Protein AF-A0A0N8JWE8-F1 (afdb_monomer_lite)

pLDDT: mean 82.8, std 17.01, range [37.5, 97.94]

Secondary structure (DSSP, 8-state):
--EEEEEEEE--SSS-EEEEEEEEEEEEEE--TTS-S------EEETTSS---HHHHHHEEE-EEEEEEE-TT-EEEEEEEEEE-S-EEEEEEEEEEEEEEPPPTT------TT-SS-----EEEEEE-----PBP-SSHHHHHHT-B----TTS-EEPPPPPP--

Sequence (166 aa):
EPIIVEVVFRNPLKVSLVLTDLSLLWKFALKEFTLPHGSEASEIVSNEKDVQTSSQKDLITTEVISEFCMNPEETKVARLKLLPHQTGELHIRGVVYNLGAAPSPGDDGTKVEGSVFSDGMFVRGRQDLEIQGPRLNSTKEEKTSVRHGPDRRLDPIITPPMPLLE

InterPro domains:
  IPR024420 TRAPP III complex, Trs85 [PTHR12975] (1-166)
  IPR058541 TPPC8, first Ig-like domain [PF24545] (1-166)

Foldseek 3Di:
DKDKDKDKDWAQAQFKKKWAQKWWWKKWFADDPPDPDDPPDGPIDTPPPPDPDPVNCQAKDWDTDGIDMDHHRDIDMDITMIDGPGFTKMATWWIKTWMFTDDDPPPPDDDDPPDPPPPTPTDIDIDTDDDWADQDDPDPCSVVPRDTDDDCPRTDGGDDPDDDDD

Radius of gyration: 21.06 Å; chains: 1; bounding box: 58×40×54 Å

Organism: Scleropages formosus (NCBI:txid113540)

Structure (mmCIF, N/CA/C/O backbone):
data_AF-A0A0N8JWE8-F1
#
_entry.id   AF-A0A0N8JWE8-F1
#
loop_
_atom_site.group_PDB
_atom_site.id
_atom_site.type_symbol
_atom_site.label_atom_id
_atom_site.label_alt_id
_atom_site.label_comp_id
_atom_site.label_asym_id
_atom_site.label_entity_id
_atom_site.label_seq_id
_atom_site.pdbx_PDB_ins_code
_atom_site.Cartn_x
_atom_site.Cartn_y
_atom_site.Cartn_z
_atom_site.occupancy
_atom_site.B_iso_or_equiv
_atom_site.auth_seq_id
_atom_site.auth_comp_id
_atom_site.auth_asym_id
_atom_site.auth_atom_id
_atom_site.pdbx_PDB_model_num
ATOM 1 N N . GLU A 1 1 ? -1.454 -4.617 17.415 1.00 85.44 1 GLU A N 1
ATOM 2 C CA . GLU A 1 1 ? -0.427 -5.407 16.691 1.00 85.44 1 GLU A CA 1
ATOM 3 C C . GLU A 1 1 ? -0.033 -4.679 15.408 1.00 85.44 1 GLU A C 1
ATOM 5 O O . GLU A 1 1 ? -0.840 -3.882 14.935 1.00 85.44 1 GLU A O 1
ATOM 10 N N . PRO A 1 2 ? 1.179 -4.882 14.856 1.00 93.19 2 PRO A N 1
ATOM 11 C CA . PRO A 1 2 ? 1.549 -4.281 13.580 1.00 93.19 2 PRO A CA 1
ATOM 12 C C . PRO A 1 2 ? 0.845 -4.965 12.404 1.00 93.19 2 PRO A C 1
ATOM 14 O O . PRO A 1 2 ? 0.771 -6.189 12.336 1.00 93.19 2 PRO A O 1
ATOM 17 N N . ILE A 1 3 ? 0.406 -4.163 11.444 1.00 95.31 3 ILE A N 1
ATOM 18 C CA . ILE A 1 3 ? -0.181 -4.601 10.180 1.00 95.31 3 ILE A CA 1
ATOM 19 C C . ILE A 1 3 ? 0.880 -4.446 9.098 1.00 95.31 3 ILE A C 1
ATOM 21 O O . ILE A 1 3 ? 1.461 -3.372 8.947 1.00 95.31 3 ILE A O 1
ATOM 25 N N . ILE A 1 4 ? 1.139 -5.520 8.356 1.00 96.75 4 ILE A N 1
ATOM 26 C CA . ILE A 1 4 ? 2.123 -5.547 7.272 1.00 96.75 4 ILE A CA 1
ATOM 27 C C . ILE A 1 4 ? 1.371 -5.743 5.960 1.00 96.75 4 ILE A C 1
ATOM 29 O O . ILE A 1 4 ? 0.612 -6.699 5.814 1.00 96.75 4 ILE A O 1
ATOM 33 N N . VAL A 1 5 ? 1.603 -4.845 5.008 1.00 96.50 5 VAL A N 1
ATOM 34 C CA . VAL A 1 5 ? 1.054 -4.911 3.654 1.00 96.50 5 VAL A CA 1
ATOM 35 C C . VAL A 1 5 ? 2.200 -5.128 2.684 1.00 96.50 5 VAL A C 1
ATOM 37 O O . VAL A 1 5 ? 3.139 -4.333 2.621 1.00 96.50 5 VAL A O 1
ATOM 40 N N . GLU A 1 6 ? 2.122 -6.211 1.921 1.00 96.75 6 GLU A N 1
ATOM 41 C CA . GLU A 1 6 ? 3.081 -6.508 0.864 1.00 96.75 6 GLU A CA 1
ATOM 42 C C . GLU A 1 6 ? 2.515 -6.028 -0.468 1.00 96.75 6 GLU A C 1
ATOM 44 O O . GLU A 1 6 ? 1.454 -6.474 -0.905 1.00 96.75 6 GLU A O 1
ATOM 49 N N . VAL A 1 7 ? 3.217 -5.094 -1.104 1.00 96.44 7 VAL A N 1
ATOM 50 C CA . VAL A 1 7 ? 2.816 -4.504 -2.381 1.00 96.44 7 VAL A CA 1
ATOM 51 C C . VAL A 1 7 ? 3.851 -4.884 -3.428 1.00 96.44 7 VAL A C 1
ATOM 53 O O . VAL A 1 7 ? 5.049 -4.658 -3.253 1.00 96.44 7 VAL A O 1
ATOM 56 N N . VAL A 1 8 ? 3.388 -5.488 -4.520 1.00 96.88 8 VAL A N 1
ATOM 57 C CA . VAL A 1 8 ? 4.241 -5.866 -5.648 1.00 96.88 8 VAL A CA 1
ATOM 58 C C . VAL A 1 8 ? 4.337 -4.685 -6.604 1.00 96.88 8 VAL A C 1
ATOM 60 O O . VAL A 1 8 ? 3.342 -4.273 -7.196 1.00 96.88 8 VAL A O 1
ATOM 63 N N . PHE A 1 9 ? 5.544 -4.165 -6.777 1.00 96.69 9 PHE A N 1
ATOM 64 C CA . PHE A 1 9 ? 5.859 -3.121 -7.740 1.00 96.69 9 PHE A CA 1
ATOM 65 C C . PHE A 1 9 ? 6.499 -3.738 -8.976 1.00 96.69 9 PHE A C 1
ATOM 67 O O . PHE A 1 9 ? 7.324 -4.647 -8.881 1.00 96.69 9 PHE A O 1
ATOM 74 N N . ARG A 1 10 ? 6.133 -3.222 -10.147 1.00 96.81 10 ARG A N 1
ATOM 75 C CA . ARG A 1 10 ? 6.722 -3.614 -11.426 1.00 96.81 10 ARG A CA 1
ATOM 76 C C . ARG A 1 10 ? 7.232 -2.372 -12.131 1.00 96.81 10 ARG A C 1
ATOM 78 O O . ARG A 1 10 ? 6.443 -1.477 -12.417 1.00 96.81 10 ARG A O 1
ATOM 85 N N . ASN A 1 11 ? 8.517 -2.353 -12.460 1.00 96.06 11 ASN A N 1
ATOM 86 C CA . ASN A 1 11 ? 9.089 -1.371 -13.365 1.00 96.06 11 ASN A CA 1
ATOM 87 C C . ASN A 1 11 ? 8.928 -1.871 -14.810 1.00 96.06 11 ASN A C 1
ATOM 89 O O . ASN A 1 11 ? 9.570 -2.847 -15.179 1.00 96.06 11 ASN A O 1
ATOM 93 N N . PRO A 1 12 ? 8.078 -1.263 -15.653 1.00 95.94 12 PRO A N 1
ATOM 94 C CA . PRO A 1 12 ? 7.943 -1.669 -17.051 1.00 95.94 12 PRO A CA 1
ATOM 95 C C . PRO A 1 12 ? 9.010 -1.048 -17.970 1.00 95.94 12 PRO A C 1
ATOM 97 O O . PRO A 1 12 ? 9.012 -1.334 -19.166 1.00 95.94 12 PRO A O 1
ATOM 100 N N . LEU A 1 13 ? 9.862 -0.156 -17.455 1.00 94.25 13 LEU A N 1
ATOM 101 C CA . LEU A 1 13 ? 10.792 0.639 -18.250 1.00 94.25 13 LEU A CA 1
ATOM 102 C C . LEU A 1 13 ? 12.162 -0.035 -18.376 1.00 94.25 13 LEU A C 1
ATOM 104 O O . LEU A 1 13 ? 12.553 -0.872 -17.565 1.00 94.25 13 LEU A O 1
ATOM 108 N N . LYS A 1 14 ? 12.918 0.395 -19.392 1.00 92.75 14 LYS A N 1
ATOM 109 C CA . LYS A 1 14 ? 14.306 -0.030 -19.650 1.00 92.75 14 LYS A CA 1
ATOM 110 C C . LYS A 1 14 ? 15.350 0.722 -18.811 1.00 92.75 14 LYS A C 1
ATOM 112 O O . LYS A 1 14 ? 16.544 0.526 -19.007 1.00 92.75 14 LYS A O 1
ATOM 117 N N . VAL A 1 15 ? 14.911 1.580 -17.895 1.00 91.81 15 VAL A N 1
ATOM 118 C CA . VAL A 1 15 ? 15.767 2.372 -17.004 1.00 91.81 15 VAL A CA 1
ATOM 119 C C . VAL A 1 15 ? 15.446 2.046 -15.551 1.00 91.81 15 VAL A C 1
ATOM 121 O O . VAL A 1 15 ? 14.315 1.667 -15.238 1.00 91.81 15 VAL A O 1
ATOM 124 N N . SER A 1 16 ? 16.436 2.187 -14.672 1.00 92.75 16 SER A N 1
ATOM 125 C CA . SER A 1 16 ? 16.244 2.019 -13.234 1.00 92.75 16 SER A CA 1
ATOM 126 C C . SER A 1 16 ? 15.409 3.164 -12.661 1.00 92.75 16 SER A C 1
ATOM 128 O O . SER A 1 16 ? 15.607 4.331 -13.005 1.00 92.75 16 SER A O 1
ATOM 130 N N . LEU A 1 17 ? 14.488 2.825 -11.766 1.00 94.25 17 LEU A N 1
ATOM 131 C CA . LEU A 1 17 ? 13.619 3.764 -11.067 1.00 94.25 17 LEU A CA 1
ATOM 132 C C . LEU A 1 17 ? 13.911 3.730 -9.572 1.00 94.25 17 LEU A C 1
ATOM 134 O O . LEU A 1 17 ? 14.251 2.685 -9.017 1.00 94.25 17 LEU A O 1
ATOM 138 N N . VAL A 1 18 ? 13.723 4.868 -8.919 1.00 94.88 18 VAL A N 1
ATOM 139 C CA . VAL A 1 18 ? 13.788 4.994 -7.466 1.00 94.88 18 VAL A CA 1
ATOM 140 C C . VAL A 1 18 ? 12.480 5.589 -6.960 1.00 94.88 18 VAL A C 1
ATOM 142 O O . VAL A 1 18 ? 11.981 6.569 -7.511 1.00 94.88 18 VAL A O 1
ATOM 145 N N . LEU A 1 19 ? 11.902 4.963 -5.936 1.00 95.38 19 LEU A N 1
ATOM 146 C CA . LEU A 1 19 ? 10.784 5.519 -5.179 1.00 95.38 19 LEU A CA 1
ATOM 147 C C . LEU A 1 19 ? 11.316 5.989 -3.826 1.00 95.38 19 LEU A C 1
ATOM 149 O O . LEU A 1 19 ? 11.840 5.172 -3.071 1.00 95.38 19 LEU A O 1
ATOM 153 N N . THR A 1 20 ? 11.190 7.272 -3.514 1.00 94.94 20 THR A N 1
ATOM 154 C CA . THR A 1 20 ? 11.511 7.818 -2.190 1.00 94.94 20 THR A CA 1
ATOM 155 C C . THR A 1 20 ? 10.240 8.143 -1.413 1.00 94.94 20 THR A C 1
ATOM 157 O O . THR A 1 20 ? 9.154 8.238 -1.991 1.00 94.94 20 THR A O 1
ATOM 160 N N . ASP A 1 21 ? 10.356 8.240 -0.088 1.00 94.50 21 ASP A N 1
ATOM 161 C CA . ASP A 1 21 ? 9.236 8.494 0.833 1.00 94.50 21 ASP A CA 1
ATOM 162 C C . ASP A 1 21 ? 8.030 7.555 0.627 1.00 94.50 21 ASP A C 1
ATOM 164 O O . ASP A 1 21 ? 6.864 7.943 0.762 1.00 94.50 21 ASP A O 1
ATOM 168 N N . LEU A 1 22 ? 8.308 6.294 0.282 1.00 96.50 22 LEU A N 1
ATOM 169 C CA . LEU A 1 22 ? 7.283 5.304 -0.017 1.00 96.50 22 LEU A CA 1
ATOM 170 C C . LEU A 1 22 ? 6.555 4.900 1.271 1.00 96.50 22 LEU A C 1
ATOM 172 O O . LEU A 1 22 ? 7.157 4.359 2.199 1.00 96.50 22 LEU A O 1
ATOM 176 N N . SER A 1 23 ? 5.245 5.127 1.317 1.00 96.50 23 SER A N 1
ATOM 177 C CA . SER A 1 23 ? 4.410 4.814 2.482 1.00 96.50 23 SER A CA 1
ATOM 178 C C . SER A 1 23 ? 2.974 4.460 2.091 1.00 96.50 23 SER A C 1
ATOM 180 O O . SER A 1 23 ? 2.531 4.709 0.967 1.00 96.50 23 SER A O 1
ATOM 182 N N . LEU A 1 24 ? 2.237 3.837 3.016 1.00 96.94 24 LEU A N 1
ATOM 183 C CA . LEU A 1 24 ? 0.824 3.499 2.817 1.00 96.94 24 LEU A CA 1
ATOM 184 C C . LEU A 1 24 ? -0.067 4.724 3.014 1.00 96.94 24 LEU A C 1
ATOM 186 O O . LEU A 1 24 ? 0.091 5.470 3.978 1.00 96.94 24 LEU A O 1
ATOM 190 N N . LEU A 1 25 ? -1.070 4.863 2.155 1.00 95.62 25 LEU A N 1
ATOM 191 C CA . LEU A 1 25 ? -2.195 5.771 2.342 1.00 95.62 25 LEU A CA 1
ATOM 192 C C . LEU A 1 25 ? -3.305 5.065 3.107 1.00 95.62 25 LEU A C 1
ATOM 194 O O . LEU A 1 25 ? -3.704 3.954 2.748 1.00 95.62 25 LEU A O 1
ATOM 198 N N . TRP A 1 26 ? -3.845 5.722 4.126 1.00 95.31 26 TRP A N 1
ATOM 199 C CA . TRP A 1 26 ? -4.893 5.161 4.963 1.00 95.31 26 TRP A CA 1
ATOM 200 C C . TRP A 1 26 ? -5.898 6.204 5.455 1.00 95.31 26 TRP A C 1
ATOM 202 O O . TRP A 1 26 ? -5.654 7.413 5.471 1.00 95.31 26 TRP A O 1
ATOM 212 N N . LYS A 1 27 ? -7.063 5.698 5.863 1.00 94.06 27 LYS A N 1
ATOM 213 C CA . LYS A 1 27 ? -8.098 6.417 6.610 1.00 94.06 27 LYS A CA 1
ATOM 214 C C . LYS A 1 27 ? 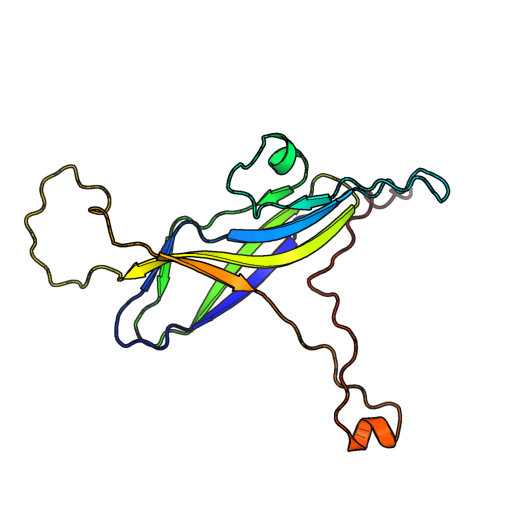-8.436 5.619 7.858 1.00 94.06 27 LYS A C 1
ATOM 216 O O . LYS A 1 27 ? -8.504 4.398 7.790 1.00 94.06 27 LYS A O 1
ATOM 221 N N . PHE A 1 28 ? -8.649 6.294 8.969 1.00 92.75 28 PHE A N 1
ATOM 222 C CA . PHE A 1 28 ? -8.937 5.679 10.250 1.00 92.75 28 PHE A CA 1
ATOM 223 C C . PHE A 1 28 ? -10.156 6.345 10.867 1.00 92.75 28 PHE A C 1
ATOM 225 O O . PHE A 1 28 ? -10.195 7.568 10.982 1.00 92.75 28 PHE A O 1
ATOM 232 N N . ALA A 1 29 ? -11.147 5.541 11.232 1.00 91.69 29 ALA A N 1
ATOM 233 C CA . ALA A 1 29 ? -12.330 5.984 11.950 1.00 91.69 29 ALA A CA 1
ATOM 234 C C . ALA A 1 29 ? -12.247 5.471 13.387 1.00 91.69 29 ALA A C 1
ATOM 236 O O . ALA A 1 29 ? -12.240 4.259 13.618 1.00 91.69 29 ALA A O 1
ATOM 237 N N . LEU A 1 30 ? -12.176 6.388 14.354 1.00 88.06 30 LEU A N 1
ATOM 238 C CA . LEU A 1 30 ? -12.122 6.012 15.763 1.00 88.06 30 LEU A CA 1
ATOM 239 C C . LEU A 1 30 ? -13.421 5.295 16.159 1.00 88.06 30 LEU A C 1
ATOM 241 O O . LEU A 1 30 ? -14.518 5.789 15.881 1.00 88.06 30 LEU A O 1
ATOM 245 N N . LYS A 1 31 ? -13.303 4.139 16.815 1.00 82.31 31 LYS A N 1
ATOM 246 C CA . LYS A 1 31 ? -14.456 3.378 17.306 1.00 82.31 31 LYS A CA 1
ATOM 247 C C . LYS A 1 31 ? -14.223 3.001 18.755 1.00 82.31 31 LYS A C 1
ATOM 249 O O . LYS A 1 31 ? -13.334 2.208 19.072 1.00 82.31 31 LYS A O 1
ATOM 254 N N . GLU A 1 32 ? -15.033 3.584 19.629 1.00 70.38 32 GLU A N 1
ATOM 255 C CA . GLU A 1 32 ? -15.028 3.246 21.043 1.00 70.38 32 GLU A CA 1
ATOM 256 C C . GLU A 1 32 ? -15.976 2.065 21.271 1.00 70.38 32 GLU A C 1
ATOM 258 O O . GLU A 1 32 ? -17.191 2.175 21.120 1.00 70.38 32 GLU A O 1
ATOM 263 N N . PHE A 1 33 ? -15.415 0.901 21.596 1.00 67.81 33 PHE A N 1
ATOM 264 C CA . PHE A 1 33 ? -16.186 -0.331 21.811 1.00 67.81 33 PHE A CA 1
ATOM 265 C C . PHE A 1 33 ? -16.905 -0.368 23.176 1.00 67.81 33 PHE A C 1
ATOM 267 O O . PHE A 1 33 ? -17.568 -1.352 23.495 1.00 67.81 33 PHE A O 1
ATOM 274 N N . THR A 1 34 ? -16.768 0.685 23.986 1.00 63.78 34 THR A N 1
ATOM 275 C CA . THR A 1 34 ? -17.277 0.801 25.363 1.00 63.78 34 THR A CA 1
ATOM 276 C C . THR A 1 34 ? -18.664 1.443 25.452 1.00 63.78 34 THR A C 1
ATOM 278 O O . THR A 1 34 ? -19.362 1.209 26.439 1.00 63.78 34 THR A O 1
ATOM 281 N N . LEU A 1 35 ? -19.101 2.224 24.453 1.00 57.91 35 LEU A N 1
ATOM 282 C CA . LEU A 1 35 ? -20.394 2.910 24.505 1.00 57.91 35 LEU A CA 1
ATOM 283 C C . LEU A 1 35 ? -21.531 2.090 23.866 1.00 57.91 35 LEU A C 1
ATOM 285 O O . LEU A 1 35 ? -21.411 1.628 22.726 1.00 57.91 35 LEU A O 1
ATOM 289 N N . PRO A 1 36 ? -22.682 1.946 24.551 1.00 52.22 36 PRO A N 1
ATOM 290 C CA . PRO A 1 36 ? -23.863 1.326 23.973 1.00 52.22 36 PRO A CA 1
ATOM 291 C C . PRO A 1 36 ? -24.451 2.237 22.885 1.00 52.22 36 PRO A C 1
ATOM 293 O O . PRO A 1 36 ? -25.061 3.252 23.184 1.00 52.22 36 PRO A O 1
ATOM 296 N N . HIS A 1 37 ? -24.228 1.854 21.625 1.00 52.69 37 HIS A N 1
ATOM 297 C CA . HIS A 1 37 ? -25.007 2.185 20.421 1.00 52.69 37 HIS A CA 1
ATOM 298 C C . HIS A 1 37 ? -25.537 3.632 20.334 1.00 52.69 37 HIS A C 1
ATOM 300 O O . HIS A 1 37 ? -26.622 3.931 20.826 1.00 52.69 37 HIS A O 1
ATOM 306 N N . GLY A 1 38 ? -24.835 4.490 19.579 1.00 49.69 38 GLY A N 1
ATOM 307 C CA . GLY A 1 38 ? -25.470 5.669 18.968 1.00 49.69 38 GLY A CA 1
ATOM 308 C C . GLY A 1 38 ? -24.806 7.035 19.155 1.00 49.69 38 GLY A C 1
ATOM 309 O O . GLY A 1 38 ? -25.489 8.036 18.962 1.00 49.69 38 GLY A O 1
ATOM 310 N N . SER A 1 39 ? -23.516 7.126 19.493 1.00 48.91 39 SER A N 1
ATOM 311 C CA . SER A 1 39 ? -22.800 8.411 19.402 1.00 48.91 39 SER A CA 1
ATOM 312 C C . SER A 1 39 ? -22.168 8.566 18.015 1.00 48.91 39 SER A C 1
ATOM 314 O O . SER A 1 39 ? -21.051 8.122 17.755 1.00 48.91 39 SER A O 1
ATOM 316 N N . GLU A 1 40 ? -22.948 9.146 17.107 1.00 54.03 40 GLU A N 1
ATOM 317 C CA . GLU A 1 40 ? -22.601 9.504 15.729 1.00 54.03 40 GLU A CA 1
ATOM 318 C C . GLU A 1 40 ? -21.615 10.687 15.696 1.00 54.03 40 GLU A C 1
ATOM 320 O O . GLU A 1 40 ? -22.014 11.835 15.521 1.00 54.03 40 GLU A O 1
ATOM 325 N N . ALA A 1 41 ? -20.325 10.409 15.888 1.00 50.91 41 ALA A N 1
ATOM 326 C CA . ALA A 1 41 ? -19.215 11.230 15.391 1.00 50.91 41 ALA A CA 1
ATOM 327 C C . ALA A 1 41 ? -17.893 10.464 15.555 1.00 50.91 41 ALA A C 1
ATOM 329 O O . ALA A 1 41 ? -17.056 10.811 16.388 1.00 50.91 41 ALA A O 1
ATOM 330 N N . SER A 1 42 ? -17.687 9.399 14.775 1.00 61.75 42 SER A N 1
ATOM 331 C CA . SER A 1 42 ? -16.335 8.853 14.622 1.00 61.75 42 SER A CA 1
ATOM 332 C C . SER A 1 42 ? -15.475 9.910 13.936 1.00 61.75 42 SER A C 1
ATOM 334 O O . SER A 1 42 ? -15.732 10.275 12.789 1.00 61.75 42 SER A O 1
ATOM 336 N N . GLU A 1 43 ? -14.466 10.423 14.635 1.00 76.12 43 GLU A N 1
ATOM 337 C CA . GLU A 1 43 ? -13.461 11.279 14.017 1.00 76.12 43 GLU A CA 1
ATOM 338 C C . GLU A 1 43 ? -12.738 10.462 12.936 1.00 76.12 43 GLU A C 1
ATOM 340 O O . GLU A 1 43 ? -12.126 9.428 13.222 1.00 76.12 43 GLU A O 1
ATOM 345 N N . ILE A 1 44 ? -12.875 10.893 11.678 1.00 83.94 44 ILE A N 1
ATOM 346 C CA . ILE A 1 44 ? -12.213 10.263 10.536 1.00 83.94 44 ILE A CA 1
ATOM 347 C C . ILE A 1 44 ? -10.927 11.027 10.259 1.00 83.94 44 ILE A C 1
ATOM 349 O O . ILE A 1 44 ? -10.948 12.186 9.840 1.00 83.94 44 ILE A O 1
ATOM 353 N N . VAL A 1 45 ? -9.807 10.340 10.437 1.00 89.44 45 VAL A N 1
ATOM 354 C CA . VAL A 1 45 ? -8.467 10.875 10.218 1.00 89.44 45 VAL A CA 1
ATOM 355 C C . VAL A 1 45 ? -7.826 10.169 9.030 1.00 89.44 45 VAL A C 1
ATOM 357 O O . VAL A 1 45 ? -7.958 8.959 8.867 1.00 89.44 45 VAL A O 1
ATOM 360 N N . SER A 1 46 ? -7.132 10.912 8.172 1.00 89.69 46 SER A N 1
ATOM 361 C CA . SER A 1 46 ? -6.418 10.363 7.017 1.00 89.69 46 SER A CA 1
ATOM 362 C C . SER A 1 46 ? -5.031 10.974 6.888 1.00 89.69 46 SER A C 1
ATOM 364 O O . SER A 1 46 ? -4.849 12.164 7.139 1.00 89.69 46 SER A O 1
ATOM 366 N N . ASN A 1 47 ? -4.058 10.181 6.442 1.00 90.19 47 ASN A N 1
ATOM 367 C CA . ASN A 1 47 ? -2.687 10.652 6.213 1.00 90.19 47 ASN A CA 1
ATOM 368 C C . ASN A 1 47 ? -2.469 11.243 4.804 1.00 90.19 47 ASN A C 1
ATOM 370 O O . ASN A 1 47 ? -1.334 11.407 4.368 1.00 90.19 47 ASN A O 1
ATOM 374 N N . GLU A 1 48 ? -3.551 11.544 4.077 1.00 80.69 48 GLU A N 1
ATOM 375 C CA . GLU A 1 48 ? -3.501 12.050 2.697 1.00 80.69 48 GLU A CA 1
ATOM 376 C C . GLU A 1 48 ? -3.249 13.564 2.615 1.00 80.69 48 GLU A C 1
ATOM 378 O O . GLU A 1 48 ? -2.793 14.063 1.590 1.00 80.69 48 GLU A O 1
ATOM 383 N N . LYS A 1 49 ? -3.558 14.309 3.683 1.00 68.69 49 LYS A N 1
ATOM 384 C CA . LY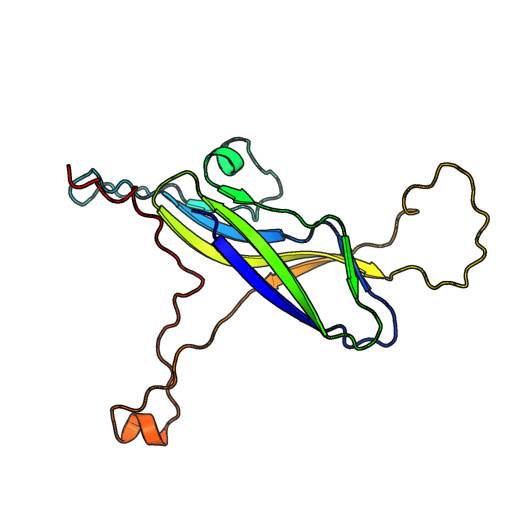S A 1 49 ? -3.331 15.755 3.740 1.00 68.69 49 LYS A CA 1
ATOM 385 C C . LYS A 1 49 ? -1.876 15.995 4.142 1.00 68.69 49 LYS A C 1
ATOM 387 O O . LYS A 1 49 ? -1.448 15.476 5.165 1.00 68.69 49 LYS A O 1
ATOM 392 N N . ASP A 1 50 ? -1.153 16.813 3.371 1.00 53.41 50 ASP A N 1
ATOM 393 C CA . ASP A 1 50 ? 0.288 17.132 3.513 1.00 53.41 50 ASP A CA 1
ATOM 394 C C . ASP A 1 50 ? 0.736 17.647 4.897 1.00 53.41 50 ASP A C 1
ATOM 396 O O . ASP A 1 50 ? 1.923 17.834 5.150 1.00 53.41 50 ASP A O 1
ATOM 400 N N . VAL A 1 51 ? -0.197 17.848 5.825 1.00 54.22 51 VAL A N 1
ATOM 401 C CA . VAL A 1 51 ? 0.086 18.167 7.218 1.00 54.22 51 VAL A CA 1
ATOM 402 C C . VAL A 1 51 ? -0.176 16.914 8.047 1.00 54.22 51 VAL A C 1
ATOM 404 O O . VAL A 1 51 ? -1.292 16.700 8.521 1.00 54.22 51 VAL A O 1
ATOM 407 N N . GLN A 1 52 ? 0.860 16.092 8.243 1.00 54.44 52 GLN A N 1
ATOM 408 C CA . GLN A 1 52 ? 0.859 15.135 9.350 1.00 54.44 52 GLN A CA 1
ATOM 409 C C . GLN A 1 52 ? 0.781 15.939 10.650 1.00 54.44 52 GLN A C 1
ATOM 411 O O . GLN A 1 52 ? 1.785 16.456 11.140 1.00 54.44 52 GLN A O 1
ATOM 416 N N . THR A 1 53 ? -0.420 16.095 11.200 1.00 58.53 53 THR A N 1
ATOM 417 C CA . THR A 1 53 ? -0.581 16.645 12.544 1.00 58.53 53 THR A CA 1
ATOM 418 C C . THR A 1 53 ? -0.031 15.633 13.549 1.00 58.53 53 THR A C 1
ATOM 420 O O . THR A 1 53 ? -0.075 14.423 13.311 1.00 58.53 53 THR A O 1
ATOM 423 N N . SER A 1 54 ? 0.498 16.104 14.681 1.00 62.62 54 SER A N 1
ATOM 424 C CA . SER A 1 54 ? 0.946 15.232 15.782 1.00 62.62 54 SER A CA 1
ATOM 425 C C . SER A 1 54 ? -0.116 14.188 16.146 1.00 62.62 54 SER A C 1
ATOM 427 O O . SER A 1 54 ? 0.208 13.017 16.320 1.00 62.62 54 SER A O 1
ATOM 429 N N . SER A 1 55 ? -1.389 14.588 16.090 1.00 66.62 55 SER A N 1
ATOM 430 C CA . SER A 1 55 ? -2.560 13.744 16.327 1.00 66.62 55 SER A CA 1
ATOM 431 C C . SER A 1 55 ? -2.629 12.491 15.442 1.00 66.62 55 SER A C 1
ATOM 433 O O . SER A 1 55 ? -3.157 11.481 15.883 1.00 66.62 55 SER A O 1
ATOM 435 N N . GLN A 1 56 ? -2.095 12.497 14.213 1.00 75.88 56 GLN A N 1
ATOM 436 C CA . GLN A 1 56 ? -2.109 11.302 13.350 1.00 75.88 56 GLN A CA 1
ATOM 437 C C . GLN A 1 56 ? -1.141 10.223 13.831 1.00 75.88 56 GLN A C 1
ATOM 439 O O . GLN A 1 56 ? -1.467 9.038 13.774 1.00 75.88 56 GLN A O 1
ATOM 444 N N . LYS A 1 57 ? 0.041 10.635 14.307 1.00 75.50 57 LYS A N 1
ATOM 445 C CA . LYS A 1 57 ? 1.070 9.718 14.818 1.00 75.50 57 LYS A CA 1
ATOM 446 C C . LYS A 1 57 ? 0.614 9.049 16.110 1.00 75.50 57 LYS A C 1
ATOM 448 O O . LYS A 1 57 ? 0.918 7.877 16.318 1.00 75.50 57 LYS A O 1
ATOM 453 N N . ASP A 1 58 ? -0.173 9.761 16.913 1.00 84.31 58 ASP A N 1
ATOM 454 C CA . ASP A 1 58 ? -0.787 9.213 18.122 1.00 84.31 58 ASP A CA 1
ATOM 455 C C . ASP A 1 58 ? -1.790 8.095 17.784 1.00 84.31 58 ASP A C 1
ATOM 457 O O . ASP A 1 58 ? -1.869 7.099 18.498 1.00 84.31 58 ASP A O 1
ATOM 461 N N . LEU A 1 59 ? -2.497 8.188 16.650 1.00 89.31 59 LEU A N 1
ATOM 462 C CA . LEU A 1 59 ? -3.455 7.166 16.213 1.00 89.31 59 LEU A CA 1
ATOM 463 C C . LEU A 1 59 ? -2.774 5.967 15.546 1.00 89.31 59 LEU A C 1
ATOM 465 O O . LEU A 1 59 ? -3.042 4.821 15.915 1.00 89.31 59 LEU A O 1
ATOM 469 N N . ILE A 1 60 ? -1.923 6.218 14.546 1.00 91.69 60 ILE A N 1
ATOM 470 C CA . ILE A 1 60 ? -1.261 5.187 13.740 1.00 91.69 60 ILE A CA 1
ATOM 471 C C . ILE A 1 60 ? 0.163 5.632 13.399 1.00 91.69 60 ILE A C 1
ATOM 473 O O . ILE A 1 60 ? 0.376 6.614 12.684 1.00 91.69 60 ILE A O 1
ATOM 477 N N . THR A 1 61 ? 1.154 4.839 13.804 1.00 94.12 61 THR A N 1
ATOM 478 C CA . THR A 1 61 ? 2.513 4.975 13.265 1.00 94.12 61 THR A CA 1
ATOM 479 C C . THR A 1 61 ? 2.560 4.375 11.861 1.00 94.12 61 THR A C 1
ATOM 481 O O . THR A 1 61 ? 2.223 3.206 11.666 1.00 94.12 61 THR A O 1
ATOM 484 N N . THR A 1 62 ? 3.005 5.164 10.883 1.00 94.75 62 THR A N 1
ATOM 485 C CA . THR A 1 62 ? 3.200 4.728 9.490 1.00 94.75 62 THR A CA 1
ATOM 486 C C . THR A 1 62 ? 4.686 4.590 9.199 1.00 94.75 62 THR A C 1
ATOM 488 O O . THR A 1 62 ? 5.438 5.541 9.405 1.00 94.75 62 THR A O 1
ATOM 491 N N . GLU A 1 63 ? 5.114 3.424 8.720 1.00 94.81 63 GLU A N 1
ATOM 492 C CA . GLU A 1 63 ? 6.479 3.236 8.232 1.00 94.81 63 GLU A CA 1
ATOM 493 C C . GLU A 1 63 ? 6.654 3.912 6.866 1.00 94.81 63 GLU A C 1
ATOM 495 O O . GLU A 1 63 ? 5.804 3.784 5.980 1.00 94.81 63 GLU A O 1
ATOM 500 N N . VAL A 1 64 ? 7.769 4.628 6.710 1.00 95.56 64 VAL A N 1
ATOM 501 C CA . VAL A 1 64 ? 8.172 5.270 5.458 1.00 95.56 64 VAL A CA 1
ATOM 502 C C . VAL A 1 64 ? 9.481 4.636 5.009 1.00 95.56 64 VAL A C 1
ATOM 504 O O . VAL A 1 64 ? 10.479 4.693 5.727 1.00 95.56 64 VAL A O 1
ATOM 507 N N . ILE A 1 65 ? 9.481 4.035 3.821 1.00 96.19 65 ILE A N 1
ATOM 508 C CA . ILE A 1 65 ? 10.696 3.540 3.177 1.00 96.19 65 ILE A CA 1
ATOM 509 C C . ILE A 1 65 ? 11.346 4.723 2.460 1.00 96.19 65 ILE A C 1
ATOM 511 O O . ILE A 1 65 ? 10.795 5.248 1.492 1.00 96.19 65 ILE A O 1
ATOM 515 N N . SER A 1 66 ? 12.520 5.143 2.937 1.00 94.12 66 SER A N 1
ATOM 516 C CA . SER A 1 66 ? 13.224 6.314 2.398 1.00 94.12 66 SER A CA 1
ATOM 517 C C . SER A 1 66 ? 13.641 6.140 0.941 1.00 94.12 66 SER A C 1
ATOM 519 O O . SER A 1 66 ? 13.552 7.092 0.175 1.00 94.12 66 SER A O 1
ATOM 521 N N . GLU A 1 67 ? 14.073 4.937 0.556 1.00 93.62 67 GLU A N 1
ATOM 522 C CA . GLU A 1 67 ? 14.516 4.636 -0.804 1.00 93.62 67 GLU A CA 1
ATOM 523 C C . GLU A 1 67 ? 14.143 3.201 -1.201 1.00 93.62 67 GLU A C 1
ATOM 525 O O . GLU A 1 67 ? 14.456 2.233 -0.504 1.00 93.62 67 GLU A O 1
ATOM 530 N N . PHE A 1 68 ? 13.478 3.058 -2.345 1.00 95.44 68 PHE A N 1
ATOM 531 C CA . PHE A 1 68 ? 13.098 1.786 -2.945 1.00 95.44 68 PHE A CA 1
ATOM 532 C C . PHE A 1 68 ? 13.493 1.766 -4.426 1.00 95.44 68 PHE A C 1
ATOM 534 O O . PHE A 1 68 ? 12.779 2.261 -5.300 1.00 95.44 68 PHE A O 1
ATOM 541 N N . CYS A 1 69 ? 14.661 1.185 -4.703 1.00 94.50 69 CYS A N 1
ATOM 542 C CA . CYS A 1 69 ? 15.219 1.067 -6.050 1.00 94.50 69 CYS A CA 1
ATOM 543 C C . CYS A 1 69 ? 14.683 -0.165 -6.792 1.00 94.50 69 CYS A C 1
ATOM 545 O O . CYS A 1 69 ? 14.633 -1.268 -6.229 1.00 94.50 69 CYS A O 1
ATOM 547 N N . MET A 1 70 ? 14.345 0.031 -8.067 1.00 95.50 70 MET A N 1
ATOM 548 C CA . MET A 1 70 ? 13.913 -0.988 -9.022 1.00 95.50 70 MET A CA 1
ATOM 549 C C . MET A 1 70 ? 14.769 -0.916 -10.288 1.00 95.50 70 MET A C 1
ATOM 551 O O . MET A 1 70 ? 14.859 0.125 -10.938 1.00 95.50 70 MET A O 1
ATOM 555 N N . ASN A 1 71 ? 15.359 -2.038 -10.669 1.00 94.88 71 ASN A N 1
ATOM 556 C CA . ASN A 1 71 ? 16.098 -2.204 -11.912 1.00 94.88 71 ASN A CA 1
ATOM 557 C C . ASN A 1 71 ? 15.154 -2.185 -13.130 1.00 94.88 71 ASN A C 1
ATOM 559 O O . ASN A 1 71 ? 13.929 -2.279 -12.968 1.00 94.88 71 ASN A O 1
ATOM 563 N N . PRO A 1 72 ? 15.694 -2.067 -14.357 1.00 95.25 72 PRO A N 1
ATOM 564 C CA . PRO A 1 72 ? 14.906 -2.177 -15.575 1.00 95.25 72 PRO A CA 1
ATOM 565 C C . PRO A 1 72 ? 14.132 -3.493 -15.608 1.00 95.25 72 PRO A C 1
ATOM 567 O O . PRO A 1 72 ? 14.699 -4.548 -15.333 1.00 95.25 72 PRO A O 1
ATOM 570 N N . GLU A 1 73 ? 12.846 -3.430 -15.950 1.00 95.88 73 GLU A N 1
ATOM 571 C CA . GLU A 1 73 ? 11.975 -4.610 -16.087 1.00 95.88 73 GLU A CA 1
ATOM 572 C C . GLU A 1 73 ? 11.847 -5.481 -14.818 1.00 95.88 73 GLU A C 1
ATOM 574 O O . GLU A 1 73 ? 11.373 -6.618 -14.880 1.00 95.88 73 GLU A O 1
ATOM 579 N N . GLU A 1 74 ? 12.231 -4.954 -13.651 1.00 96.75 74 GLU A N 1
ATOM 580 C CA . GLU A 1 74 ? 12.176 -5.677 -12.383 1.00 96.75 74 GLU A CA 1
ATOM 581 C C . GLU A 1 74 ? 10.757 -5.705 -11.804 1.00 96.75 74 GLU A C 1
ATOM 583 O O . GLU A 1 74 ? 10.002 -4.730 -11.858 1.00 96.75 74 GLU A O 1
ATOM 588 N N . THR A 1 75 ? 10.407 -6.837 -11.193 1.00 97.88 75 THR A N 1
ATOM 589 C CA . THR A 1 75 ? 9.261 -6.949 -10.288 1.00 97.88 75 THR A CA 1
ATOM 590 C C . THR A 1 75 ? 9.778 -7.194 -8.878 1.00 97.88 75 THR A C 1
ATOM 592 O O . THR A 1 75 ? 10.489 -8.169 -8.643 1.00 97.88 75 THR A O 1
ATOM 595 N N . LYS A 1 76 ? 9.425 -6.311 -7.945 1.00 96.88 76 LYS A N 1
ATOM 596 C CA . LYS A 1 76 ? 9.962 -6.291 -6.584 1.00 96.88 76 LYS A CA 1
ATOM 597 C C . LYS A 1 76 ? 8.855 -6.042 -5.571 1.00 96.88 76 LYS A C 1
ATOM 599 O O . LYS A 1 76 ? 7.947 -5.253 -5.810 1.00 96.88 76 LYS A O 1
ATOM 604 N N . VAL A 1 77 ? 8.933 -6.710 -4.425 1.00 97.94 77 VAL A N 1
ATOM 605 C CA . VAL A 1 77 ? 7.953 -6.557 -3.342 1.00 97.94 77 VAL A CA 1
ATOM 606 C C . VAL A 1 77 ? 8.456 -5.531 -2.331 1.00 97.94 77 VAL A C 1
ATOM 608 O O . VAL A 1 77 ? 9.592 -5.632 -1.867 1.00 97.94 77 VAL A O 1
ATOM 611 N N . ALA A 1 78 ? 7.608 -4.572 -1.962 1.00 97.44 78 ALA A N 1
ATOM 612 C CA . ALA A 1 78 ? 7.815 -3.716 -0.799 1.00 97.44 78 ALA A CA 1
ATOM 613 C C . ALA A 1 78 ? 6.931 -4.197 0.356 1.00 97.44 78 ALA A C 1
ATOM 615 O O . ALA A 1 78 ? 5.764 -4.537 0.151 1.00 97.44 78 ALA A O 1
ATOM 616 N N . ARG A 1 79 ? 7.477 -4.207 1.573 1.00 97.62 79 ARG A N 1
ATOM 617 C CA . ARG A 1 79 ? 6.744 -4.555 2.795 1.00 97.62 79 ARG A CA 1
ATOM 618 C C . ARG A 1 79 ? 6.555 -3.277 3.597 1.00 97.62 79 ARG A C 1
ATOM 620 O O . ARG A 1 79 ? 7.525 -2.746 4.119 1.00 97.62 79 ARG A O 1
ATOM 627 N N . LEU A 1 80 ? 5.328 -2.775 3.646 1.00 97.31 80 LEU A N 1
ATOM 628 C CA . LEU A 1 80 ? 4.983 -1.530 4.325 1.00 97.31 80 LEU A CA 1
ATOM 629 C C . LEU A 1 80 ? 4.227 -1.844 5.611 1.00 97.31 80 LEU A C 1
ATOM 631 O O . LEU A 1 80 ? 3.384 -2.743 5.636 1.00 97.31 80 LEU A O 1
ATOM 635 N N . LYS A 1 81 ? 4.518 -1.105 6.680 1.00 96.75 81 LYS A N 1
ATOM 636 C CA . LYS A 1 81 ? 3.987 -1.390 8.013 1.00 96.75 81 LYS A CA 1
ATOM 637 C C . LYS A 1 81 ? 3.161 -0.233 8.552 1.00 96.75 81 LYS A C 1
ATOM 639 O O . LYS A 1 81 ? 3.558 0.929 8.473 1.00 96.75 81 LYS A O 1
ATOM 644 N N . LEU A 1 82 ? 2.039 -0.579 9.169 1.00 96.25 82 LEU A N 1
ATOM 645 C CA . LEU A 1 82 ? 1.240 0.308 10.005 1.00 96.25 82 LEU A CA 1
ATOM 646 C C . LEU A 1 82 ? 1.210 -0.254 11.422 1.00 96.25 82 LEU A C 1
ATOM 648 O O . LEU A 1 82 ? 1.079 -1.461 11.617 1.00 96.25 82 LEU A O 1
ATOM 652 N N . LEU A 1 83 ? 1.305 0.613 12.421 1.00 95.56 83 LEU A N 1
ATOM 653 C CA . LEU A 1 83 ? 1.086 0.252 13.816 1.00 95.56 83 LEU A CA 1
ATOM 654 C C . LEU A 1 83 ? -0.033 1.133 14.379 1.00 95.56 83 LEU A C 1
ATOM 656 O O . LEU A 1 83 ? 0.228 2.275 14.756 1.00 95.56 83 LEU A O 1
ATOM 660 N N . PRO A 1 84 ? -1.275 0.623 14.410 1.00 93.75 84 PRO A N 1
ATOM 661 C CA . PRO A 1 84 ? -2.381 1.290 15.081 1.00 93.75 84 PRO A CA 1
ATOM 662 C C . PRO A 1 84 ? -2.195 1.264 16.599 1.00 93.75 84 PRO A C 1
ATOM 664 O O . PRO A 1 84 ? -1.859 0.217 17.161 1.00 93.75 84 PRO A O 1
ATOM 667 N N . HIS A 1 85 ? -2.450 2.394 17.255 1.00 92.19 85 HIS A N 1
ATOM 668 C CA . HIS A 1 85 ? -2.421 2.519 18.716 1.00 92.19 85 HIS A CA 1
ATOM 669 C C . HIS A 1 85 ? -3.819 2.643 19.330 1.00 92.19 85 HIS A C 1
ATOM 671 O O . HIS A 1 85 ? -3.972 2.381 20.517 1.00 92.19 85 HIS A O 1
ATOM 677 N N . GLN A 1 86 ? -4.830 3.003 18.532 1.00 90.00 86 GLN A N 1
ATOM 678 C CA . GLN A 1 86 ? -6.215 3.164 18.977 1.00 90.00 86 GLN A CA 1
ATOM 679 C C . GLN A 1 86 ? -7.152 2.157 18.309 1.00 90.00 86 GLN A C 1
ATOM 681 O O . GLN A 1 86 ? -6.886 1.665 17.210 1.00 90.00 86 GLN A O 1
ATOM 686 N N . THR A 1 87 ? -8.274 1.868 18.969 1.00 91.06 87 THR A N 1
ATOM 687 C CA . THR A 1 87 ? -9.327 1.002 18.433 1.00 91.06 87 THR A CA 1
ATOM 688 C C . THR A 1 87 ? -10.198 1.753 17.430 1.00 91.06 87 THR A C 1
ATOM 690 O O . THR A 1 87 ? -10.491 2.940 17.593 1.00 91.06 87 THR A O 1
ATOM 693 N N . GLY A 1 88 ? -10.608 1.077 16.362 1.00 92.38 88 GLY A N 1
ATOM 694 C CA . GLY A 1 88 ? -11.244 1.749 15.236 1.00 92.38 88 GLY A CA 1
ATOM 695 C C . GLY A 1 88 ? -11.338 0.903 13.981 1.00 92.38 88 GLY A C 1
ATOM 696 O O . GLY A 1 88 ? -11.001 -0.278 13.977 1.00 92.38 88 GLY A O 1
ATOM 697 N N . GLU A 1 89 ? -11.789 1.526 12.904 1.00 93.38 89 GLU A N 1
ATOM 698 C CA . GLU A 1 89 ? -11.818 0.938 11.567 1.00 93.38 89 GLU A CA 1
ATOM 699 C C . GLU A 1 89 ? -10.699 1.567 10.737 1.00 93.38 89 GLU A C 1
ATOM 701 O O . GLU A 1 89 ? -10.658 2.784 10.538 1.00 93.38 89 GLU A O 1
ATOM 706 N N . LEU A 1 90 ? -9.754 0.741 10.292 1.00 94.69 90 LEU A N 1
ATOM 707 C CA . LEU A 1 90 ? -8.652 1.157 9.437 1.00 94.69 90 LEU A CA 1
ATOM 708 C C . LEU A 1 90 ? -8.982 0.796 7.994 1.00 94.69 90 LEU A C 1
ATOM 710 O O . LEU A 1 90 ? -9.345 -0.334 7.704 1.00 94.69 90 LEU A O 1
ATOM 714 N N . HIS A 1 91 ? -8.783 1.741 7.086 1.00 95.06 91 HIS A N 1
ATOM 715 C CA . HIS A 1 91 ? -8.952 1.569 5.651 1.00 95.06 91 HIS A CA 1
ATOM 716 C C . HIS A 1 91 ? -7.643 1.898 4.946 1.00 95.06 91 HIS A C 1
ATOM 718 O O . HIS A 1 91 ? -7.253 3.063 4.863 1.00 95.06 91 HIS A O 1
ATOM 724 N N . ILE A 1 92 ? -6.978 0.888 4.405 1.00 96.19 92 ILE A N 1
ATOM 725 C CA . ILE A 1 92 ? -5.749 1.017 3.627 1.00 96.19 92 ILE A CA 1
ATOM 726 C C . ILE A 1 92 ? -6.150 1.302 2.179 1.00 96.19 92 ILE A C 1
ATOM 728 O O . ILE A 1 92 ? -6.784 0.485 1.521 1.00 96.19 92 ILE A O 1
ATOM 732 N N . ARG A 1 93 ? -5.830 2.501 1.692 1.00 95.25 93 ARG A N 1
ATOM 733 C CA . ARG A 1 93 ? -6.320 3.017 0.407 1.00 95.25 93 ARG A CA 1
ATOM 734 C C . ARG A 1 93 ? -5.335 2.848 -0.730 1.00 95.25 93 ARG A C 1
ATOM 736 O O . ARG A 1 93 ? -5.761 2.701 -1.867 1.00 95.25 93 ARG A O 1
ATOM 743 N N . GLY A 1 94 ? -4.041 2.912 -0.448 1.00 95.88 94 GLY A N 1
ATOM 744 C CA . GLY A 1 94 ? -3.055 3.059 -1.506 1.00 95.88 94 GLY A CA 1
ATOM 745 C C . GLY A 1 94 ? -1.626 3.126 -1.006 1.00 95.88 94 GLY A C 1
ATOM 746 O O . GLY A 1 94 ? -1.346 2.898 0.170 1.00 95.88 94 GLY A O 1
ATOM 747 N N . VAL A 1 95 ? -0.739 3.518 -1.909 1.00 96.88 95 VAL A N 1
ATOM 748 C CA . VAL A 1 95 ? 0.631 3.934 -1.620 1.00 96.88 95 VAL A CA 1
ATOM 749 C C . VAL A 1 95 ? 0.875 5.331 -2.177 1.00 96.88 95 VAL A C 1
ATOM 751 O O . VAL A 1 95 ? 0.311 5.711 -3.207 1.00 96.88 95 VAL A O 1
ATOM 754 N N . VAL A 1 96 ? 1.726 6.088 -1.498 1.00 96.12 96 VAL A N 1
ATOM 755 C CA . VAL A 1 96 ? 2.265 7.370 -1.957 1.00 96.12 96 VAL A CA 1
ATOM 756 C C . VAL A 1 96 ? 3.781 7.268 -1.993 1.00 96.12 96 VAL A C 1
ATOM 758 O O . VAL A 1 96 ? 4.368 6.564 -1.173 1.00 96.12 96 VAL A O 1
ATOM 761 N N . TYR A 1 97 ? 4.401 7.917 -2.969 1.00 95.50 97 TYR A N 1
ATOM 762 C CA . TYR A 1 97 ? 5.846 7.902 -3.166 1.00 95.50 97 TYR A CA 1
ATOM 763 C C . TYR A 1 97 ? 6.287 9.085 -4.023 1.00 95.50 97 TYR A C 1
ATOM 765 O O . TYR A 1 97 ? 5.483 9.705 -4.713 1.00 95.50 97 TYR A O 1
ATOM 773 N N . ASN A 1 98 ? 7.583 9.349 -4.041 1.00 94.94 98 ASN A N 1
ATOM 774 C CA . ASN A 1 98 ? 8.243 10.263 -4.958 1.00 94.94 98 ASN A CA 1
ATOM 775 C C . ASN A 1 98 ? 9.016 9.430 -5.991 1.00 94.94 98 ASN A C 1
ATOM 777 O O . ASN A 1 98 ? 9.926 8.687 -5.640 1.00 94.94 98 ASN A O 1
ATOM 781 N N . LEU A 1 99 ? 8.617 9.488 -7.262 1.00 94.62 99 LEU A N 1
ATOM 782 C CA . LEU A 1 99 ? 9.230 8.725 -8.352 1.00 94.62 99 LEU A CA 1
ATOM 783 C C . LEU A 1 99 ? 10.345 9.531 -9.008 1.00 94.62 99 LEU A C 1
ATOM 785 O O . LEU A 1 99 ? 10.087 10.608 -9.541 1.00 94.62 99 LEU A O 1
ATOM 789 N N . GLY A 1 100 ? 11.549 8.973 -9.036 1.00 91.88 100 GLY A N 1
ATOM 790 C CA . GLY A 1 100 ? 12.693 9.506 -9.768 1.00 91.88 100 GLY A CA 1
ATOM 791 C C . GLY A 1 100 ? 13.319 8.459 -10.686 1.00 91.88 100 GLY A C 1
ATOM 792 O O . GLY A 1 100 ? 13.134 7.249 -10.514 1.00 91.88 100 GLY A O 1
ATOM 793 N N . ALA A 1 101 ? 14.087 8.925 -11.668 1.00 87.19 101 ALA A N 1
ATOM 794 C CA . ALA A 1 101 ? 15.014 8.065 -12.393 1.00 87.19 101 ALA A CA 1
ATOM 795 C C . ALA A 1 101 ? 16.242 7.813 -11.511 1.00 87.19 101 ALA A C 1
ATOM 797 O O . ALA A 1 101 ? 16.786 8.749 -10.925 1.00 87.19 101 ALA A O 1
ATOM 798 N N . ALA A 1 102 ? 16.681 6.560 -11.404 1.00 77.38 102 ALA A N 1
ATOM 799 C CA . ALA A 1 102 ? 17.925 6.272 -10.704 1.00 77.38 102 ALA A CA 1
ATOM 800 C C . ALA A 1 102 ? 19.118 6.678 -11.595 1.00 77.38 102 ALA A C 1
ATOM 802 O O . ALA A 1 102 ? 19.060 6.474 -12.814 1.00 77.38 102 ALA A O 1
ATOM 803 N N . PRO A 1 103 ? 20.200 7.236 -11.024 1.00 68.12 103 PRO A N 1
ATOM 804 C CA . PRO A 1 103 ? 21.365 7.636 -11.800 1.00 68.12 103 PRO A CA 1
ATOM 805 C C . PRO A 1 103 ? 21.992 6.414 -12.480 1.00 68.12 103 PRO A C 1
ATOM 807 O O . PRO A 1 103 ? 22.238 5.383 -11.851 1.00 68.12 103 PRO A O 1
ATOM 810 N N . SER A 1 104 ? 22.244 6.519 -13.784 1.00 58.62 104 SER A N 1
ATOM 811 C CA . SER A 1 104 ? 22.968 5.488 -14.524 1.00 58.62 104 SER A CA 1
ATOM 812 C C . SER A 1 104 ? 24.437 5.458 -14.083 1.00 58.62 104 SER A C 1
ATOM 814 O O . SER A 1 104 ? 25.048 6.525 -13.972 1.00 58.62 104 SER A O 1
ATOM 816 N N . PRO A 1 105 ? 25.045 4.273 -13.888 1.00 53.00 105 PRO A N 1
ATOM 817 C CA . PRO A 1 105 ? 26.475 4.154 -13.630 1.00 53.00 105 PRO A CA 1
ATOM 818 C C . PRO A 1 105 ? 27.237 4.478 -14.924 1.00 53.00 105 PRO A C 1
ATOM 820 O O . PRO A 1 105 ? 27.530 3.592 -15.722 1.00 53.00 105 PRO A O 1
ATOM 823 N N . GLY A 1 106 ? 27.485 5.760 -15.181 1.00 51.75 106 GLY A N 1
ATOM 824 C CA . GLY A 1 106 ? 28.146 6.213 -16.407 1.00 51.75 106 GLY A CA 1
ATOM 825 C C . GLY A 1 106 ? 28.179 7.723 -16.630 1.00 51.75 106 GLY A C 1
ATOM 826 O O . GLY A 1 106 ? 28.883 8.158 -17.534 1.00 51.75 106 GLY A O 1
ATOM 827 N N . ASP A 1 107 ? 27.469 8.518 -15.824 1.00 51.56 107 ASP A N 1
ATOM 828 C CA . ASP A 1 107 ? 27.596 9.976 -15.874 1.00 51.56 107 ASP A CA 1
ATOM 829 C C . ASP A 1 107 ? 28.717 10.417 -14.921 1.00 51.56 107 ASP A C 1
ATOM 831 O O . ASP A 1 107 ? 28.527 10.541 -13.709 1.00 51.56 107 ASP A O 1
ATOM 835 N N . ASP A 1 108 ? 29.924 10.580 -15.470 1.00 48.22 108 ASP A N 1
ATOM 836 C CA . ASP A 1 108 ? 31.049 11.268 -14.827 1.00 48.22 108 ASP A CA 1
ATOM 837 C C . ASP A 1 108 ? 30.745 12.778 -14.805 1.00 48.22 108 ASP A C 1
ATOM 839 O O . ASP A 1 108 ? 31.339 13.595 -15.504 1.00 48.22 108 ASP A O 1
ATOM 843 N N . GLY A 1 109 ? 29.719 13.146 -14.040 1.00 48.62 109 GLY A N 1
ATOM 844 C CA . GLY A 1 109 ? 29.461 14.514 -13.634 1.00 48.62 109 GLY A CA 1
ATOM 845 C C . GLY A 1 109 ? 30.269 14.768 -12.372 1.00 48.62 109 GLY A C 1
ATOM 846 O O . GLY A 1 109 ? 29.948 14.224 -11.318 1.00 48.62 109 GLY A O 1
ATOM 847 N N . THR A 1 110 ? 31.338 15.557 -12.491 1.00 40.16 110 THR A N 1
ATOM 848 C CA . THR A 1 110 ? 32.188 16.091 -11.412 1.00 40.16 110 THR A CA 1
ATOM 849 C C . THR A 1 110 ? 31.542 16.007 -10.026 1.00 40.16 110 THR A C 1
ATOM 851 O O . THR A 1 110 ? 30.672 16.806 -9.679 1.00 40.16 110 THR A O 1
ATOM 854 N N . LYS A 1 111 ? 31.997 15.042 -9.219 1.00 44.12 111 LYS A N 1
ATOM 855 C CA . LYS A 1 111 ? 31.703 14.966 -7.786 1.00 44.12 111 LYS A CA 1
ATOM 856 C C . LYS A 1 111 ? 32.243 16.228 -7.112 1.00 44.12 111 LYS A C 1
ATOM 858 O O . LYS A 1 111 ? 33.417 16.299 -6.761 1.00 44.12 111 LYS A O 1
ATOM 863 N N . VAL A 1 112 ? 31.381 17.220 -6.922 1.00 37.50 112 VAL A N 1
ATOM 864 C CA . VAL A 1 112 ? 31.607 18.264 -5.925 1.00 37.50 112 VAL A CA 1
ATOM 865 C C . VAL A 1 112 ? 31.149 17.686 -4.589 1.00 37.50 112 VAL A C 1
ATOM 867 O O . VAL A 1 112 ? 29.978 17.343 -4.404 1.00 37.50 112 VAL A O 1
ATOM 870 N N . GLU A 1 113 ? 32.109 17.497 -3.686 1.00 41.47 113 GLU A N 1
ATOM 871 C CA . GLU A 1 113 ? 31.886 17.059 -2.310 1.00 41.47 113 GLU A CA 1
ATOM 872 C C . GLU A 1 113 ? 30.841 17.967 -1.643 1.00 41.47 113 GLU A C 1
ATOM 874 O O . GLU A 1 113 ? 31.037 19.174 -1.520 1.00 41.47 113 GLU A O 1
ATOM 879 N N . GLY A 1 114 ? 29.701 17.382 -1.261 1.00 38.19 114 GLY A N 1
ATOM 880 C CA . GLY A 1 114 ? 28.576 18.094 -0.640 1.00 38.19 114 GLY A CA 1
ATOM 881 C C . GLY A 1 114 ? 27.210 17.888 -1.303 1.00 38.19 114 GLY A C 1
ATOM 882 O O . GLY A 1 114 ? 26.205 18.325 -0.753 1.00 38.19 114 GLY A O 1
ATOM 883 N N . SER A 1 115 ? 27.132 17.198 -2.444 1.00 40.56 115 SER A N 1
ATOM 884 C CA . SER A 1 115 ? 25.860 16.963 -3.137 1.00 40.56 115 SER A CA 1
ATOM 885 C C . SER A 1 115 ? 25.183 15.656 -2.699 1.00 40.56 115 SER A C 1
ATOM 887 O O . SER A 1 115 ? 25.294 14.624 -3.362 1.00 40.56 115 SER A O 1
ATOM 889 N N . VAL A 1 116 ? 24.446 15.711 -1.590 1.00 40.78 116 VAL A N 1
ATOM 890 C CA . VAL A 1 116 ? 23.353 14.770 -1.285 1.00 40.78 116 VAL A CA 1
ATOM 891 C C . VAL A 1 116 ? 22.401 14.805 -2.481 1.00 40.78 116 VAL A C 1
ATOM 893 O O . VAL A 1 116 ? 21.859 15.872 -2.727 1.00 40.78 116 VAL A O 1
ATOM 896 N N . PHE A 1 117 ? 22.291 13.708 -3.247 1.00 46.19 117 PHE A N 1
ATOM 897 C CA . PHE A 1 117 ? 21.352 13.514 -4.368 1.00 46.19 117 PHE A CA 1
ATOM 898 C C . PHE A 1 117 ? 20.975 14.823 -5.076 1.00 46.19 117 PHE A C 1
ATOM 900 O O . PHE A 1 117 ? 19.972 15.425 -4.708 1.00 46.19 117 PHE A O 1
ATOM 907 N N . SER A 1 118 ? 21.791 15.294 -6.029 1.00 44.94 118 SER A N 1
ATOM 908 C CA . SER A 1 118 ? 21.518 16.536 -6.763 1.00 44.94 118 SER A CA 1
ATOM 909 C C . SER A 1 118 ? 20.081 16.516 -7.276 1.00 44.94 118 SER A C 1
ATOM 911 O O . SER A 1 118 ? 19.803 15.771 -8.208 1.00 44.94 118 SER A O 1
ATOM 913 N N . ASP A 1 119 ? 19.205 17.261 -6.597 1.00 50.78 119 ASP A N 1
ATOM 914 C CA . ASP A 1 119 ? 17.863 17.699 -6.986 1.00 50.78 119 ASP A CA 1
ATOM 915 C C . ASP A 1 119 ? 17.256 16.890 -8.144 1.00 50.78 119 ASP A C 1
ATOM 917 O O . ASP A 1 119 ? 17.055 17.380 -9.256 1.00 50.78 119 ASP A O 1
ATOM 921 N N . GLY A 1 120 ? 17.067 15.588 -7.915 1.00 59.12 120 GLY A N 1
ATOM 922 C CA . GLY A 1 120 ? 16.482 14.714 -8.918 1.00 59.12 120 GLY A CA 1
ATOM 923 C C . GLY A 1 120 ? 15.068 15.206 -9.181 1.00 59.12 120 GLY A C 1
ATOM 924 O O . GLY A 1 120 ? 14.335 15.493 -8.239 1.00 59.12 120 GLY A O 1
ATOM 925 N N . MET A 1 121 ? 14.662 15.323 -10.444 1.00 77.25 121 MET A N 1
ATOM 926 C CA . MET A 1 121 ? 13.267 15.617 -10.767 1.00 77.25 121 MET A CA 1
ATOM 927 C C . MET A 1 121 ? 12.403 14.462 -10.240 1.00 77.25 121 MET A C 1
ATOM 929 O O . MET A 1 121 ? 12.271 13.426 -10.895 1.00 77.25 121 MET A O 1
ATOM 933 N N . PHE A 1 122 ? 11.841 14.629 -9.045 1.00 86.12 122 PHE A N 1
ATOM 934 C CA . PHE A 1 122 ? 10.921 13.674 -8.450 1.00 86.12 122 PHE A CA 1
ATOM 935 C C . PHE A 1 122 ? 9.490 14.080 -8.770 1.00 86.12 122 PHE A C 1
ATOM 937 O O . PHE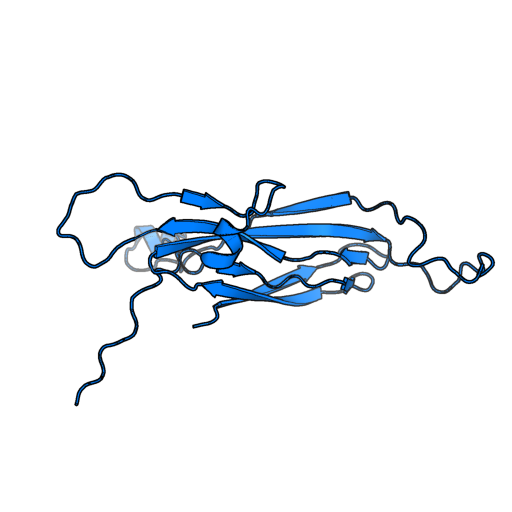 A 1 122 ? 9.082 15.227 -8.590 1.00 86.12 122 PHE A O 1
ATOM 944 N N . VAL A 1 123 ? 8.704 13.111 -9.224 1.00 92.62 123 VAL A N 1
ATOM 945 C CA . VAL A 1 123 ? 7.269 13.278 -9.431 1.00 92.62 123 VAL A CA 1
ATOM 946 C C . VAL A 1 123 ? 6.545 12.545 -8.317 1.00 92.62 123 VAL A C 1
ATOM 948 O O . VAL A 1 123 ? 6.679 11.328 -8.177 1.00 92.62 123 VAL A O 1
ATOM 951 N N . ARG A 1 124 ? 5.755 13.271 -7.523 1.00 93.62 124 ARG A N 1
ATOM 952 C CA . ARG A 1 124 ? 4.933 12.654 -6.481 1.00 93.62 124 ARG A CA 1
ATOM 953 C C . ARG A 1 124 ? 3.855 11.780 -7.120 1.00 93.62 124 ARG A C 1
ATOM 955 O O . ARG A 1 124 ? 3.020 12.260 -7.883 1.00 93.62 124 ARG A O 1
ATOM 962 N N . GLY A 1 125 ? 3.895 10.492 -6.810 1.00 93.62 125 GLY A N 1
ATOM 963 C CA . GLY A 1 125 ? 2.964 9.473 -7.263 1.00 93.62 125 GLY A CA 1
ATOM 964 C C . GLY A 1 125 ? 2.032 9.011 -6.149 1.00 93.62 125 GLY A C 1
ATOM 965 O O . GLY A 1 125 ? 2.384 8.991 -4.968 1.00 93.62 125 GLY A O 1
ATOM 966 N N . ARG A 1 126 ? 0.829 8.606 -6.550 1.00 94.38 126 ARG A N 1
ATOM 967 C CA . ARG A 1 126 ? -0.148 7.908 -5.716 1.00 94.38 126 ARG A CA 1
ATOM 968 C C . ARG A 1 126 ? -0.721 6.755 -6.525 1.00 94.38 126 ARG A C 1
ATOM 970 O O . ARG A 1 126 ? -1.113 6.956 -7.670 1.00 94.38 126 ARG A O 1
ATOM 977 N N . GLN A 1 127 ? -0.820 5.588 -5.904 1.00 95.19 127 GLN A N 1
ATOM 978 C CA . GLN A 1 127 ? -1.476 4.426 -6.485 1.00 95.19 127 GLN A CA 1
ATOM 979 C C . GLN A 1 127 ? -2.482 3.873 -5.481 1.00 95.19 127 GLN A C 1
ATOM 981 O O . GLN A 1 127 ? -2.099 3.448 -4.391 1.00 95.19 127 GLN A O 1
ATOM 986 N N . ASP A 1 128 ? -3.760 3.878 -5.849 1.00 95.25 128 ASP A N 1
ATOM 987 C CA . ASP A 1 128 ? -4.798 3.250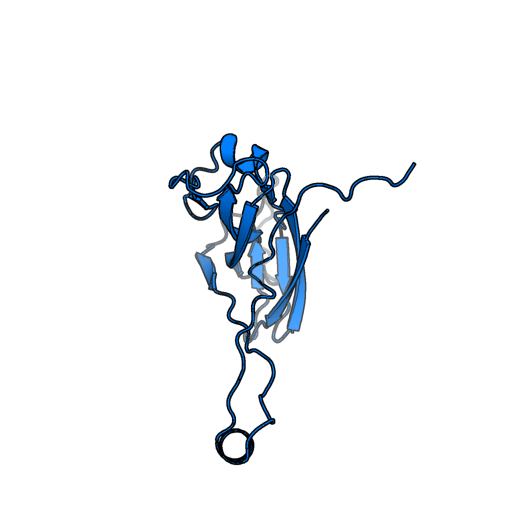 -5.036 1.00 95.25 128 ASP A CA 1
ATOM 988 C C . ASP A 1 128 ? -4.710 1.722 -5.155 1.00 95.25 128 ASP A C 1
ATOM 990 O O . ASP A 1 128 ? -4.345 1.178 -6.205 1.00 95.25 128 ASP A O 1
ATOM 994 N N . LEU A 1 129 ? -5.004 1.044 -4.048 1.00 94.12 129 LEU A N 1
ATOM 995 C CA . LEU A 1 129 ? -5.015 -0.406 -3.937 1.00 94.12 129 LEU A CA 1
ATOM 9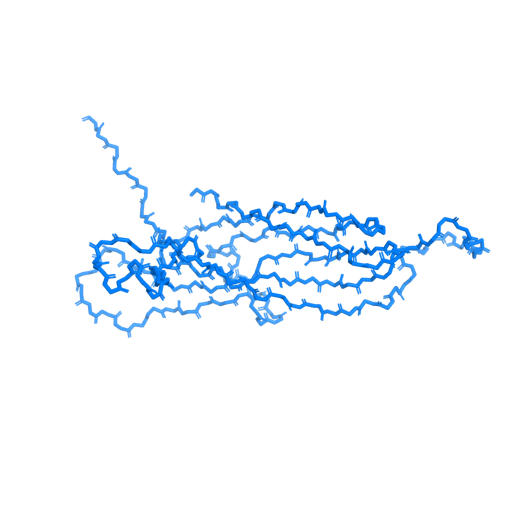96 C C . LEU A 1 129 ? -6.458 -0.897 -4.023 1.00 94.12 129 LEU A C 1
ATOM 998 O O . LEU A 1 129 ? -7.284 -0.605 -3.159 1.00 94.12 129 LEU A O 1
ATOM 1002 N N . GLU A 1 130 ? -6.736 -1.693 -5.049 1.00 88.81 130 GLU A N 1
ATOM 1003 C CA . GLU A 1 130 ? -8.001 -2.397 -5.216 1.00 88.81 130 GLU A CA 1
ATOM 1004 C C . GLU A 1 130 ? -7.735 -3.897 -5.176 1.00 88.81 130 GLU A C 1
ATOM 1006 O O . GLU A 1 130 ? -6.815 -4.402 -5.824 1.00 88.81 130 GLU A O 1
ATOM 1011 N N . ILE A 1 131 ? -8.534 -4.618 -4.395 1.00 89.31 131 ILE A N 1
ATOM 1012 C CA . ILE A 1 131 ? -8.425 -6.068 -4.270 1.00 89.31 131 ILE A CA 1
ATOM 1013 C C . ILE A 1 131 ? -9.732 -6.726 -4.677 1.00 89.31 131 ILE A C 1
ATOM 1015 O O . ILE A 1 131 ? -10.827 -6.253 -4.374 1.00 89.31 131 ILE A O 1
ATOM 1019 N N . GLN A 1 132 ? -9.598 -7.836 -5.391 1.00 88.25 132 GLN A N 1
ATOM 1020 C CA . GLN A 1 132 ? -10.723 -8.620 -5.860 1.00 88.25 132 GLN A CA 1
ATOM 1021 C C . GLN A 1 132 ? -10.998 -9.761 -4.886 1.00 88.25 132 GLN A C 1
ATOM 1023 O O . GLN A 1 132 ? -10.109 -10.557 -4.573 1.00 88.25 132 GLN A O 1
ATOM 1028 N N . GLY A 1 133 ? -12.252 -9.856 -4.450 1.00 88.38 133 GLY A N 1
ATOM 1029 C CA . GLY A 1 133 ? -12.681 -10.891 -3.523 1.00 88.38 133 GLY A CA 1
ATOM 1030 C C . GLY A 1 133 ? -12.778 -12.277 -4.153 1.00 88.38 133 GLY A C 1
ATOM 1031 O O . GLY A 1 133 ? -12.623 -12.450 -5.371 1.00 88.38 133 GLY A O 1
ATOM 1032 N N . PRO A 1 134 ? -13.055 -13.296 -3.324 1.00 86.69 134 PRO A N 1
ATOM 1033 C CA . PRO A 1 134 ? -13.131 -14.674 -3.780 1.00 86.69 134 PRO A CA 1
ATOM 1034 C C . PRO A 1 134 ? -14.208 -14.832 -4.856 1.00 86.69 134 PRO A C 1
ATOM 1036 O O . PRO A 1 134 ? -15.290 -14.244 -4.768 1.00 86.69 134 PRO A O 1
ATOM 1039 N N . ARG A 1 135 ? -13.912 -15.644 -5.877 1.00 87.94 135 ARG A N 1
ATOM 1040 C CA . ARG A 1 135 ? -14.910 -16.014 -6.882 1.00 87.94 135 ARG A CA 1
ATOM 1041 C C . ARG A 1 135 ? -16.003 -16.820 -6.196 1.00 87.94 135 ARG A C 1
ATOM 1043 O O . ARG A 1 135 ? -15.733 -17.847 -5.576 1.00 87.94 135 ARG A O 1
ATOM 1050 N N . LEU A 1 136 ? -17.229 -16.358 -6.349 1.00 87.25 136 LEU A N 1
ATOM 1051 C CA . LEU A 1 136 ? -18.387 -17.027 -5.808 1.00 87.25 136 LEU A CA 1
ATOM 1052 C C . LEU A 1 136 ? -18.770 -18.200 -6.738 1.00 87.25 136 LEU A C 1
ATOM 1054 O O . LEU A 1 136 ? -18.597 -18.135 -7.961 1.00 87.25 136 LEU A O 1
ATOM 1058 N N . ASN A 1 137 ? -19.209 -19.320 -6.164 1.00 85.62 137 ASN A N 1
ATOM 1059 C CA . ASN A 1 137 ? -19.553 -20.545 -6.898 1.00 85.62 137 ASN A CA 1
ATOM 1060 C C . ASN A 1 137 ? -20.735 -21.342 -6.299 1.00 85.62 137 ASN A C 1
ATOM 1062 O O . ASN A 1 137 ? -20.895 -22.527 -6.595 1.00 85.62 137 ASN A O 1
ATOM 1066 N N . SER A 1 138 ? -21.559 -20.714 -5.471 1.00 85.50 138 SER A N 1
ATOM 1067 C CA . SER A 1 138 ? -22.691 -21.296 -4.753 1.00 85.50 138 SER A CA 1
ATOM 1068 C C . SER A 1 138 ? -23.909 -21.563 -5.646 1.00 85.50 138 SER A C 1
ATOM 1070 O O . SER A 1 138 ? -24.483 -22.652 -5.589 1.00 85.50 138 SER A O 1
ATOM 1072 N N . THR A 1 139 ? -24.287 -20.630 -6.527 1.00 85.62 139 THR A N 1
ATOM 1073 C CA . THR A 1 139 ? -25.466 -20.777 -7.402 1.00 85.62 139 THR A CA 1
ATOM 1074 C C . THR A 1 139 ? -25.085 -21.076 -8.853 1.00 85.62 139 THR A C 1
ATOM 1076 O O . THR A 1 139 ? -23.973 -20.799 -9.306 1.00 85.62 139 THR A O 1
ATOM 1079 N N . LYS A 1 140 ? -26.017 -21.661 -9.620 1.00 81.94 140 LYS A N 1
ATOM 1080 C CA . LYS A 1 140 ? -25.814 -21.920 -11.058 1.00 81.94 140 LYS A CA 1
ATOM 1081 C C . LYS A 1 140 ? -25.538 -20.622 -11.823 1.00 81.94 140 LYS A C 1
ATOM 1083 O O . LYS A 1 140 ? -24.628 -20.603 -12.642 1.00 81.94 140 LYS A O 1
ATOM 1088 N N . GLU A 1 141 ? -26.281 -19.561 -11.507 1.00 83.50 141 GLU A N 1
ATOM 1089 C CA . GLU A 1 141 ? -26.097 -18.223 -12.082 1.00 83.50 141 GLU A CA 1
ATOM 1090 C C . GLU A 1 141 ? -24.689 -17.679 -11.802 1.00 83.50 141 GLU A C 1
ATOM 1092 O O . GLU A 1 141 ? -24.009 -17.156 -12.681 1.00 83.50 141 GLU A O 1
ATOM 1097 N N . GLU A 1 142 ? -24.213 -17.858 -10.576 1.00 82.06 142 GLU A N 1
ATOM 1098 C CA . GLU A 1 142 ? -22.909 -17.382 -10.132 1.00 82.06 142 GLU A CA 1
ATOM 1099 C C . GLU A 1 142 ? -21.744 -18.121 -10.803 1.00 82.06 142 GLU A C 1
ATOM 1101 O O . GLU A 1 142 ? -20.758 -17.505 -11.219 1.00 82.06 142 GLU A O 1
ATOM 1106 N N . LYS A 1 143 ? -21.897 -19.436 -11.006 1.00 77.81 143 LYS A N 1
ATOM 1107 C CA . LYS A 1 143 ? -20.943 -20.252 -11.769 1.00 77.81 143 LYS A CA 1
ATOM 1108 C C . LYS A 1 143 ? -20.837 -19.796 -13.224 1.00 77.81 143 LYS A C 1
ATOM 1110 O O . LYS A 1 143 ? -19.725 -19.770 -13.754 1.00 77.81 143 LYS A O 1
ATOM 1115 N N . THR A 1 144 ? -21.959 -19.427 -13.850 1.00 84.19 144 THR A N 1
ATOM 1116 C CA . THR A 1 144 ? -22.012 -19.009 -15.261 1.00 84.19 144 THR A CA 1
ATOM 1117 C C . THR A 1 144 ? -21.599 -17.557 -15.498 1.00 84.19 144 THR A C 1
ATOM 1119 O O . THR A 1 144 ? -21.184 -17.242 -16.607 1.00 84.19 144 THR A O 1
ATOM 1122 N N . SER A 1 145 ? -21.664 -16.693 -14.480 1.00 80.69 145 SER A N 1
ATOM 1123 C CA . SER A 1 145 ? -21.476 -15.239 -14.639 1.00 80.69 145 SER A CA 1
ATOM 1124 C C . SER A 1 145 ? -20.219 -14.670 -13.967 1.00 80.69 145 SER A C 1
ATOM 1126 O O . SER A 1 145 ? -20.088 -13.454 -13.901 1.00 80.69 145 SER A O 1
ATOM 1128 N N . VAL A 1 146 ? -19.311 -15.516 -13.454 1.00 80.88 146 VAL A N 1
ATOM 1129 C CA . VAL A 1 146 ? -18.041 -15.124 -12.793 1.00 80.88 146 VAL A CA 1
ATOM 1130 C C . VAL A 1 146 ? -18.236 -13.944 -11.821 1.00 80.88 146 VAL A C 1
ATOM 1132 O O . VAL A 1 146 ? -17.721 -12.849 -12.027 1.00 80.88 146 VAL A O 1
ATOM 1135 N N . ARG A 1 147 ? -19.021 -14.144 -10.753 1.00 85.31 147 ARG A N 1
ATOM 1136 C CA . ARG A 1 147 ? -19.197 -13.117 -9.709 1.00 85.31 147 ARG A CA 1
ATOM 1137 C C . ARG A 1 147 ? -18.140 -13.246 -8.617 1.00 85.31 147 ARG A C 1
ATOM 1139 O O . ARG A 1 147 ? -17.705 -14.350 -8.291 1.00 85.31 147 ARG A O 1
ATOM 1146 N N . HIS A 1 148 ? -17.766 -12.114 -8.034 1.00 88.06 148 HIS A N 1
ATOM 1147 C CA . HIS A 1 148 ? -16.808 -12.026 -6.936 1.00 88.06 148 HIS A CA 1
ATOM 1148 C C . HIS A 1 148 ? -17.480 -11.462 -5.686 1.00 88.06 148 HIS A C 1
ATOM 1150 O O . HIS A 1 148 ? -18.348 -10.595 -5.782 1.00 88.06 148 HIS A O 1
ATOM 1156 N N . GLY A 1 149 ? -17.095 -11.988 -4.525 1.00 87.75 149 GLY A N 1
ATOM 1157 C CA . GLY A 1 149 ? -17.554 -11.498 -3.232 1.00 87.75 149 GLY A CA 1
ATOM 1158 C C . GLY A 1 149 ? -16.859 -10.196 -2.827 1.00 87.75 149 GLY A C 1
ATOM 1159 O O . GLY A 1 149 ? -15.878 -9.798 -3.459 1.00 87.75 149 GLY A O 1
ATOM 1160 N N . PRO A 1 150 ? -17.339 -9.537 -1.759 1.00 88.75 150 PRO A N 1
ATOM 1161 C CA . PRO A 1 150 ? -16.638 -8.399 -1.181 1.00 88.75 150 PRO A CA 1
ATOM 1162 C C . PRO A 1 150 ? -15.282 -8.833 -0.613 1.00 88.75 150 PRO A C 1
ATOM 1164 O O . PRO A 1 150 ? -15.162 -9.909 -0.025 1.00 88.75 150 PRO A O 1
ATOM 1167 N N . ASP A 1 151 ? -14.276 -7.972 -0.750 1.00 91.19 151 ASP A N 1
ATOM 1168 C CA . ASP A 1 151 ? -12.958 -8.160 -0.150 1.00 91.19 151 ASP A CA 1
ATOM 1169 C C . ASP A 1 151 ? -12.657 -7.015 0.813 1.00 91.19 151 ASP A C 1
ATOM 1171 O O . ASP A 1 151 ? -12.671 -5.849 0.429 1.00 91.19 151 ASP A O 1
ATOM 1175 N N . ARG A 1 152 ? -12.433 -7.361 2.081 1.00 91.56 152 ARG A N 1
ATOM 1176 C CA . ARG A 1 152 ? -12.223 -6.419 3.190 1.00 91.56 152 ARG A CA 1
ATOM 1177 C C . ARG A 1 152 ? -10.826 -6.542 3.792 1.00 91.56 152 ARG A C 1
ATOM 1179 O O . ARG A 1 152 ? -10.587 -6.041 4.882 1.00 91.56 152 ARG A O 1
ATOM 1186 N N . ARG A 1 153 ? -9.884 -7.211 3.113 1.00 93.69 153 ARG A N 1
ATOM 1187 C CA . ARG A 1 153 ? -8.518 -7.403 3.643 1.00 93.69 153 ARG A CA 1
ATOM 1188 C C . ARG A 1 153 ? -7.760 -6.088 3.862 1.00 93.69 153 ARG A C 1
ATOM 1190 O O . ARG A 1 153 ? -6.871 -6.047 4.702 1.00 93.69 153 ARG A O 1
ATOM 1197 N N . LEU A 1 154 ? -8.121 -5.028 3.137 1.00 94.50 154 LEU A N 1
ATOM 1198 C CA . LEU A 1 154 ? -7.586 -3.675 3.334 1.00 94.50 154 LEU A CA 1
ATOM 1199 C C . LEU A 1 154 ? -8.414 -2.825 4.313 1.00 94.50 154 LEU A C 1
ATOM 1201 O O . LEU A 1 154 ? -8.052 -1.679 4.554 1.00 94.50 154 LEU A O 1
ATOM 1205 N N . ASP A 1 155 ? -9.475 -3.379 4.905 1.00 94.44 155 ASP A N 1
ATOM 1206 C CA . ASP A 1 155 ? -10.363 -2.703 5.856 1.00 94.44 155 ASP A CA 1
ATOM 1207 C C . ASP A 1 155 ? -10.344 -3.374 7.260 1.00 94.44 155 ASP A C 1
ATOM 1209 O O . ASP A 1 155 ? -11.397 -3.816 7.737 1.00 94.44 155 ASP A O 1
ATOM 1213 N N . PRO A 1 156 ? -9.185 -3.563 7.931 1.00 93.50 156 PRO A N 1
ATOM 1214 C CA . PRO A 1 156 ? -9.154 -4.243 9.225 1.00 93.50 156 PRO A CA 1
ATOM 1215 C C . PRO A 1 156 ? -9.814 -3.426 10.348 1.00 93.50 156 PRO A C 1
ATOM 1217 O O . PRO A 1 156 ? -9.643 -2.212 10.465 1.00 93.50 156 PRO A O 1
ATOM 1220 N N . ILE A 1 157 ? -10.517 -4.131 11.238 1.00 92.88 157 ILE A N 1
ATOM 1221 C CA . ILE A 1 157 ? -11.105 -3.566 12.459 1.00 92.88 157 ILE A CA 1
ATOM 1222 C C . ILE A 1 157 ? -10.118 -3.771 13.610 1.00 92.88 157 ILE A C 1
ATOM 1224 O O . ILE A 1 157 ? -9.787 -4.903 13.959 1.00 92.88 157 ILE A O 1
ATOM 1228 N N . ILE A 1 158 ? -9.660 -2.676 14.209 1.00 92.38 158 ILE A N 1
ATOM 1229 C CA . ILE A 1 158 ? -8.754 -2.679 15.356 1.00 92.38 158 ILE A CA 1
ATOM 1230 C C . ILE A 1 158 ? -9.582 -2.784 16.632 1.00 92.38 158 ILE A C 1
ATOM 1232 O O . ILE A 1 158 ? -10.266 -1.837 17.023 1.00 92.38 158 ILE A O 1
ATOM 1236 N N . THR A 1 159 ? -9.522 -3.942 17.280 1.00 90.44 159 THR A N 1
ATOM 1237 C CA . THR A 1 159 ? -10.243 -4.229 18.523 1.00 90.44 159 THR A CA 1
ATOM 1238 C C . THR A 1 159 ? -9.349 -4.049 19.753 1.00 90.44 159 THR A C 1
ATOM 1240 O O . THR A 1 159 ? -8.121 -4.089 19.628 1.00 90.44 159 THR A O 1
ATOM 1243 N N . PRO A 1 160 ? -9.937 -3.886 20.953 1.00 86.75 160 PRO A N 1
ATOM 1244 C CA . PRO A 1 160 ? -9.193 -3.944 22.209 1.00 86.75 160 PRO A CA 1
ATOM 1245 C C . PRO A 1 160 ? -8.387 -5.249 22.347 1.00 86.75 160 PRO A C 1
ATOM 1247 O O . PRO A 1 160 ? -8.734 -6.252 21.708 1.00 86.75 160 PRO A O 1
ATOM 1250 N N . PRO A 1 161 ? -7.334 -5.267 23.189 1.00 83.69 161 PRO A N 1
ATOM 1251 C CA . PRO A 1 161 ? -6.609 -6.494 23.490 1.00 83.69 161 PRO A CA 1
ATOM 1252 C C . PRO A 1 161 ? -7.561 -7.546 24.061 1.00 83.69 161 PRO A C 1
ATOM 1254 O O . PRO A 1 161 ? -8.476 -7.230 24.824 1.00 83.69 161 PRO A O 1
ATOM 1257 N N . MET A 1 162 ? -7.337 -8.803 23.678 1.00 83.31 162 MET A N 1
ATOM 1258 C CA . MET A 1 162 ? -8.125 -9.920 24.185 1.00 83.31 162 MET A CA 1
ATOM 1259 C C . MET A 1 162 ? -8.018 -9.965 25.717 1.00 83.31 162 MET A C 1
ATOM 1261 O O . MET A 1 162 ? -6.904 -9.849 26.239 1.00 83.31 162 MET A O 1
ATOM 1265 N N . PRO A 1 163 ? -9.138 -10.122 26.444 1.00 81.81 163 PRO A N 1
ATOM 1266 C 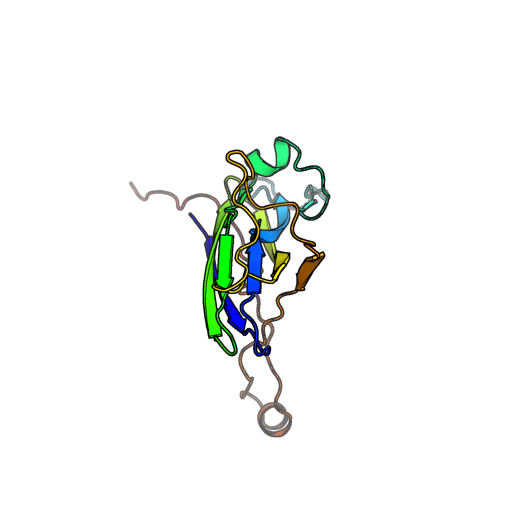CA . PRO A 1 163 ? -9.079 -10.280 27.886 1.00 81.81 163 PRO A CA 1
ATOM 1267 C C . PRO A 1 163 ? -8.267 -11.532 28.222 1.00 81.81 163 PRO A C 1
ATOM 1269 O O . PRO A 1 163 ? -8.450 -12.587 27.612 1.00 81.81 163 PRO A O 1
ATOM 1272 N N . LEU A 1 164 ? -7.361 -11.404 29.187 1.00 82.38 164 LEU A N 1
ATOM 1273 C CA . LEU A 1 164 ? -6.650 -12.551 29.734 1.00 82.38 164 LEU A CA 1
ATOM 1274 C C . LEU A 1 164 ? -7.642 -13.350 30.586 1.00 82.38 164 LEU A C 1
ATOM 1276 O O . LEU A 1 164 ? -8.321 -12.785 31.441 1.00 82.38 164 LEU A O 1
ATOM 1280 N N . LEU A 1 165 ? -7.753 -14.648 30.317 1.00 78.81 165 LEU A N 1
ATOM 1281 C CA . LEU A 1 165 ? -8.424 -15.579 31.218 1.00 78.81 165 LEU A CA 1
ATOM 1282 C C . LEU A 1 165 ? -7.440 -15.874 32.358 1.00 78.81 165 LEU A C 1
ATOM 1284 O O . LEU A 1 165 ? -6.410 -16.502 32.109 1.00 78.81 165 LEU A O 1
ATOM 1288 N N . GLU A 1 166 ? -7.723 -15.353 33.554 1.00 69.81 166 GLU A N 1
ATOM 1289 C CA . GLU A 1 166 ? -7.030 -15.720 34.802 1.00 69.81 166 GLU A CA 1
ATOM 1290 C C . GLU A 1 166 ? -7.483 -17.089 35.326 1.00 69.81 166 GLU A C 1
ATOM 1292 O O . GLU A 1 166 ? -8.688 -17.416 35.191 1.00 69.81 166 GLU A O 1
#